Protein AF-A0AAV4SJ52-F1 (afdb_monomer)

Mean predicted aligned error: 6.23 Å

Secondary structure (DSSP, 8-state):
-HHHHHHHHHHHHHHHHHHHHHHHHHHHTT--S---HHHHHHHHHHHHHHHHHH--THHHHHHHHHHH-SHHHHHHHHHTT-TTTHHHHHHHHHHHHT--

pLDDT: mean 90.66, std 10.45, range [55.5, 98.0]

Solvent-accessible surface area (backbone atoms only — not comparable to full-atom values): 5448 Å² total; per-residue (Å²): 128,68,68,66,56,54,53,51,52,51,53,54,54,54,58,52,53,67,60,51,51,61,55,50,48,45,60,75,45,64,37,64,30,66,94,45,73,68,49,50,51,52,55,52,47,50,23,51,55,38,23,71,72,72,70,43,84,63,42,41,56,50,16,48,36,75,26,36,72,33,71,46,34,56,48,34,38,59,74,70,63,38,67,93,46,40,68,57,55,52,49,38,31,31,45,37,36,46,63,129

Sequence (100 aa):
MLRPLALVLIVFLAAACCSEELKAMFSNLECGGTYDKYKMFAAVGLCEECYNLWKEDTIRDLCSSKCFSTSYFSGCIDSLQLKEHERVLKNIARDLNGQK

Foldseek 3Di:
DVVVVVVVVVVVVVVVVVQVVLVVLLVVLVAPADDDSVLSCVQLVLQVVLCVVVVDPCSSVQCPHNQNPHPSVLVSCVVVVVVVCSVVNVVSSCRRNVPD

Organism: NCBI:txid1538125

Radius of gyration: 16.15 Å; Cα contacts (8 Å, |Δi|>4): 101; chains: 1; bounding box: 50×28×39 Å

Structure (mmCIF, N/CA/C/O backbone):
data_AF-A0AAV4SJ52-F1
#
_entry.id   AF-A0AAV4SJ52-F1
#
loop_
_atom_site.group_PDB
_atom_site.id
_atom_site.type_symbol
_atom_site.label_atom_id
_atom_site.label_alt_id
_atom_site.label_comp_id
_atom_site.label_asym_id
_atom_site.label_entity_id
_atom_site.label_seq_id
_atom_site.pdbx_PDB_ins_code
_atom_site.Cartn_x
_atom_site.Cartn_y
_atom_site.Cartn_z
_atom_site.occupancy
_atom_site.B_iso_or_equiv
_atom_site.auth_seq_id
_atom_site.auth_comp_id
_atom_site.auth_asym_id
_atom_site.auth_atom_id
_atom_site.pdbx_PDB_model_num
ATOM 1 N N . MET A 1 1 ? 37.995 -0.358 23.308 1.00 55.50 1 MET A N 1
ATOM 2 C CA . MET A 1 1 ? 37.864 -0.187 21.843 1.00 55.50 1 MET A CA 1
ATOM 3 C C . MET A 1 1 ? 36.882 -1.165 21.172 1.00 55.50 1 MET A C 1
ATOM 5 O O . MET A 1 1 ? 36.414 -0.843 20.095 1.00 55.50 1 MET A O 1
ATOM 9 N N . LEU A 1 2 ? 36.505 -2.309 21.776 1.00 59.00 2 LEU A N 1
ATOM 10 C CA . LEU A 1 2 ? 35.611 -3.315 21.153 1.00 59.00 2 LEU A CA 1
ATOM 11 C C . LEU A 1 2 ? 34.096 -2.980 21.213 1.00 59.00 2 LEU A C 1
ATOM 13 O O . LEU A 1 2 ? 33.320 -3.427 20.375 1.00 59.00 2 LEU A O 1
ATOM 17 N N . ARG A 1 3 ? 33.677 -2.146 22.179 1.00 65.25 3 ARG A N 1
ATOM 18 C CA . ARG A 1 3 ? 32.283 -1.691 22.376 1.00 65.25 3 ARG A CA 1
ATOM 19 C C . ARG A 1 3 ? 31.638 -0.955 21.180 1.00 65.25 3 ARG A C 1
ATOM 21 O O . ARG A 1 3 ? 30.507 -1.301 20.856 1.00 65.25 3 ARG A O 1
ATOM 28 N N . PRO A 1 4 ? 32.287 0.024 20.518 1.00 73.38 4 PRO A N 1
ATOM 29 C CA . PRO A 1 4 ? 31.675 0.714 19.379 1.00 73.38 4 PRO A CA 1
ATOM 30 C C . PRO A 1 4 ? 31.510 -0.199 18.157 1.00 73.38 4 PRO A C 1
ATOM 32 O O . PRO A 1 4 ? 30.522 -0.078 17.445 1.00 73.38 4 PRO A O 1
ATOM 35 N N . LEU A 1 5 ? 32.422 -1.155 17.947 1.00 72.94 5 LEU A N 1
ATOM 36 C CA . LEU A 1 5 ? 32.370 -2.066 16.800 1.00 72.94 5 LEU A CA 1
ATOM 37 C C . LEU A 1 5 ? 31.160 -3.014 16.871 1.00 72.94 5 LEU A C 1
ATOM 39 O O . LEU A 1 5 ? 30.477 -3.227 15.874 1.00 72.94 5 LEU A O 1
ATOM 43 N N . ALA A 1 6 ? 30.862 -3.532 18.067 1.00 82.25 6 ALA A N 1
ATOM 44 C CA . ALA A 1 6 ? 29.701 -4.389 18.299 1.00 82.25 6 ALA A CA 1
ATOM 45 C C . ALA A 1 6 ? 28.369 -3.644 18.088 1.00 82.25 6 ALA A C 1
ATOM 47 O O . ALA A 1 6 ? 27.455 -4.189 17.478 1.00 82.25 6 ALA A O 1
ATOM 48 N N . LEU A 1 7 ? 28.268 -2.385 18.538 1.00 80.38 7 LEU A N 1
ATOM 49 C CA . LEU A 1 7 ? 27.071 -1.559 18.334 1.00 80.38 7 LEU A CA 1
ATOM 50 C C . LEU A 1 7 ? 26.836 -1.246 16.854 1.00 80.38 7 LEU A C 1
ATOM 52 O O . LEU A 1 7 ? 25.711 -1.357 16.378 1.00 80.38 7 LEU A O 1
ATOM 56 N N . VAL A 1 8 ? 27.898 -0.908 16.118 1.00 82.69 8 VAL A N 1
ATOM 57 C CA . VAL A 1 8 ? 27.819 -0.660 14.672 1.00 82.69 8 VAL A CA 1
ATOM 58 C C . VAL A 1 8 ? 27.331 -1.912 13.939 1.00 82.69 8 VAL A C 1
ATOM 60 O O . VAL A 1 8 ? 26.404 -1.821 13.139 1.00 82.69 8 VAL A O 1
ATOM 63 N N . LEU A 1 9 ? 27.879 -3.089 14.256 1.00 81.25 9 LEU A N 1
ATOM 64 C CA . LEU A 1 9 ? 27.437 -4.360 13.671 1.00 81.25 9 LEU A CA 1
ATOM 65 C C . LEU A 1 9 ? 25.953 -4.654 13.931 1.00 81.25 9 LEU A C 1
ATOM 67 O O . LEU A 1 9 ? 25.246 -5.044 13.006 1.00 81.25 9 LEU A O 1
ATOM 71 N N . ILE A 1 10 ? 25.462 -4.429 15.153 1.00 81.19 10 ILE A N 1
ATOM 72 C CA . ILE A 1 10 ? 24.045 -4.639 15.494 1.00 81.19 10 ILE A CA 1
ATOM 73 C C . ILE A 1 10 ? 23.137 -3.703 14.685 1.00 81.19 10 ILE A C 1
ATOM 75 O O . ILE A 1 10 ? 22.122 -4.148 14.152 1.00 81.19 10 ILE A O 1
ATOM 79 N N . VAL A 1 11 ? 23.512 -2.427 14.545 1.00 78.81 11 VAL A N 1
ATOM 80 C CA . VAL A 1 11 ? 22.742 -1.451 13.755 1.00 78.81 11 VAL A CA 1
ATOM 81 C C . VAL A 1 11 ? 22.688 -1.853 12.278 1.00 78.81 11 VAL A C 1
ATOM 83 O O . VAL A 1 11 ? 21.619 -1.808 11.672 1.00 78.81 11 VAL A O 1
ATOM 86 N N . PHE A 1 12 ? 23.810 -2.299 11.706 1.00 73.94 12 PHE A N 1
ATOM 87 C CA . PHE A 1 12 ? 23.852 -2.789 10.325 1.00 73.94 12 PHE A CA 1
ATOM 88 C C . PHE A 1 12 ? 22.978 -4.035 10.117 1.00 73.94 12 PHE A C 1
ATOM 90 O O . PHE A 1 12 ? 22.237 -4.099 9.135 1.00 73.94 12 PHE A O 1
ATOM 97 N N . LEU A 1 13 ? 23.020 -4.999 11.043 1.00 74.56 13 LEU A N 1
ATOM 98 C CA . LEU A 1 13 ? 22.196 -6.211 10.977 1.00 74.56 13 LEU A CA 1
ATOM 99 C C . LEU A 1 13 ? 20.695 -5.896 11.075 1.00 74.56 13 LEU A C 1
ATOM 101 O O . LEU A 1 13 ? 19.905 -6.430 10.298 1.00 74.56 13 LEU A O 1
ATOM 105 N N . ALA A 1 14 ? 20.301 -4.993 11.976 1.00 74.38 14 ALA A N 1
ATOM 106 C CA . ALA A 1 14 ? 18.908 -4.574 12.118 1.00 74.38 14 ALA A CA 1
ATOM 107 C C . ALA A 1 14 ? 18.386 -3.866 10.854 1.00 74.38 14 ALA A C 1
ATOM 109 O O . ALA A 1 14 ? 17.293 -4.171 10.381 1.00 74.38 14 ALA A O 1
ATOM 110 N N . ALA A 1 15 ? 19.181 -2.970 10.261 1.00 71.00 15 ALA A N 1
ATOM 111 C CA . ALA A 1 15 ? 18.796 -2.261 9.040 1.00 71.00 15 ALA A CA 1
ATOM 112 C C . ALA A 1 15 ? 18.615 -3.203 7.836 1.00 71.00 15 ALA A C 1
ATOM 114 O O . ALA A 1 15 ? 17.692 -3.016 7.040 1.00 71.00 15 ALA A O 1
ATOM 115 N N . ALA A 1 16 ? 19.469 -4.226 7.713 1.00 68.94 16 ALA A N 1
ATOM 116 C CA . ALA A 1 16 ? 19.332 -5.248 6.679 1.00 68.94 16 ALA A CA 1
ATOM 117 C C . ALA A 1 16 ? 18.032 -6.057 6.850 1.00 68.94 16 ALA A C 1
ATOM 119 O O . ALA A 1 16 ? 17.308 -6.260 5.872 1.00 68.94 16 ALA A O 1
ATOM 120 N N . CYS A 1 17 ? 17.694 -6.430 8.090 1.00 65.19 17 CYS A N 1
ATOM 121 C CA . CYS A 1 17 ? 16.488 -7.195 8.419 1.00 65.19 17 CYS A CA 1
ATOM 122 C C . CYS A 1 17 ? 15.205 -6.514 7.917 1.00 65.19 17 CYS A C 1
ATOM 124 O O . CYS A 1 17 ? 14.384 -7.156 7.267 1.00 65.19 17 CYS A O 1
ATOM 126 N N . CYS A 1 18 ? 15.061 -5.203 8.133 1.00 66.69 18 CYS A N 1
ATOM 127 C CA . CYS A 1 18 ? 13.848 -4.478 7.738 1.00 66.69 18 CYS A CA 1
ATOM 128 C C . CYS A 1 18 ? 13.653 -4.398 6.212 1.00 66.69 18 CYS A C 1
ATOM 130 O O . CYS A 1 18 ? 12.544 -4.173 5.736 1.00 66.69 18 CYS A O 1
ATOM 132 N N . SER A 1 19 ? 14.725 -4.529 5.419 1.00 71.12 19 SER A N 1
ATOM 133 C CA . SER A 1 19 ? 14.630 -4.431 3.956 1.00 71.12 19 SER A CA 1
ATOM 134 C C . SER A 1 19 ? 14.261 -5.736 3.253 1.00 71.12 19 SER A C 1
ATOM 136 O O . SER A 1 19 ? 13.684 -5.682 2.167 1.00 71.12 19 SER A O 1
ATOM 138 N N . GLU A 1 20 ? 14.570 -6.882 3.858 1.00 82.00 20 GLU A N 1
ATOM 139 C CA . GLU A 1 20 ? 14.266 -8.199 3.285 1.00 82.00 20 GLU A CA 1
ATOM 140 C C . GLU A 1 20 ? 12.796 -8.596 3.488 1.00 82.00 20 GLU A C 1
ATOM 142 O O . GLU A 1 20 ? 12.222 -9.294 2.654 1.00 82.00 20 GLU A O 1
ATOM 147 N N . GLU A 1 21 ? 12.142 -8.082 4.532 1.00 88.19 21 GLU A N 1
ATOM 148 C CA . GLU A 1 21 ? 10.743 -8.396 4.839 1.00 88.19 21 GLU A CA 1
ATOM 149 C C . GLU A 1 21 ? 9.776 -7.970 3.720 1.00 88.19 21 GLU A C 1
ATOM 151 O O . GLU A 1 21 ? 8.975 -8.777 3.255 1.00 88.19 21 GLU A O 1
ATOM 156 N N . LEU A 1 22 ? 9.89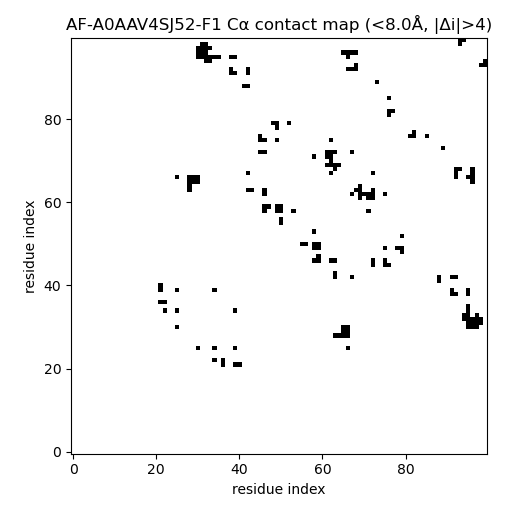5 -6.740 3.203 1.00 93.06 22 LEU A N 1
ATOM 157 C CA . LEU A 1 22 ? 9.032 -6.246 2.116 1.00 93.06 22 LEU A CA 1
ATOM 158 C C . LEU A 1 22 ? 9.190 -7.057 0.824 1.00 93.06 22 LEU A C 1
ATOM 160 O O . LEU A 1 22 ? 8.224 -7.259 0.086 1.00 93.06 22 LEU A O 1
ATOM 164 N N . LYS A 1 23 ? 10.409 -7.528 0.548 1.00 93.62 23 LYS A N 1
ATOM 165 C CA . LYS A 1 23 ? 10.699 -8.361 -0.620 1.00 93.62 23 LYS A CA 1
ATOM 166 C C . LYS A 1 23 ? 10.093 -9.754 -0.461 1.00 93.62 23 LYS A C 1
ATOM 168 O O . LYS A 1 23 ? 9.508 -10.272 -1.411 1.00 93.62 23 LYS A O 1
ATOM 173 N N . ALA A 1 24 ? 10.182 -10.327 0.739 1.00 93.50 24 ALA A N 1
ATOM 174 C CA . ALA A 1 24 ? 9.521 -11.582 1.073 1.00 93.50 24 ALA A CA 1
ATOM 175 C C . ALA A 1 24 ? 7.993 -11.455 0.973 1.00 93.50 24 ALA A C 1
ATOM 177 O O . ALA A 1 24 ? 7.358 -12.285 0.329 1.00 93.50 24 ALA A O 1
ATOM 178 N N . MET A 1 25 ? 7.402 -10.382 1.514 1.00 93.94 25 MET A N 1
ATOM 179 C CA . MET A 1 25 ? 5.967 -10.103 1.388 1.00 93.94 25 MET A CA 1
ATOM 180 C C . MET A 1 25 ? 5.520 -10.002 -0.071 1.00 93.94 25 MET A C 1
ATOM 182 O O . MET A 1 25 ? 4.513 -10.598 -0.434 1.00 93.94 25 MET A O 1
ATOM 186 N N . PHE A 1 26 ? 6.271 -9.289 -0.918 1.00 96.44 26 PHE A N 1
ATOM 187 C CA . PHE A 1 26 ? 5.959 -9.171 -2.346 1.00 96.44 26 PHE A CA 1
ATOM 188 C C . PHE A 1 26 ? 5.899 -10.544 -3.028 1.00 96.44 26 PHE A C 1
ATOM 190 O O . PHE A 1 26 ? 4.979 -10.814 -3.797 1.00 96.44 26 PHE A O 1
ATOM 197 N N . SER A 1 27 ? 6.855 -11.422 -2.707 1.00 95.00 27 SER A N 1
ATOM 198 C CA . SER A 1 27 ? 6.881 -12.794 -3.220 1.00 95.00 27 SER A CA 1
ATOM 199 C C . SER A 1 27 ? 5.732 -13.643 -2.671 1.00 95.00 27 SER A C 1
ATOM 201 O O . SER A 1 27 ? 5.121 -14.387 -3.429 1.00 95.00 27 SER A O 1
ATOM 203 N N . ASN A 1 28 ? 5.431 -13.539 -1.374 1.00 95.44 28 ASN A N 1
ATOM 204 C CA . ASN A 1 28 ? 4.388 -14.329 -0.710 1.00 95.44 28 ASN A CA 1
ATOM 205 C C . ASN A 1 28 ? 2.973 -13.934 -1.151 1.00 95.44 28 ASN A C 1
ATOM 207 O O . ASN A 1 28 ? 2.078 -14.770 -1.161 1.00 95.44 28 ASN A O 1
ATOM 211 N N . LEU A 1 29 ? 2.772 -12.663 -1.505 1.00 95.12 29 LEU A N 1
ATOM 212 C CA . LEU A 1 29 ? 1.515 -12.153 -2.056 1.00 95.12 29 LEU A CA 1
ATOM 213 C C . LEU A 1 29 ? 1.357 -12.444 -3.556 1.00 95.12 29 LEU A C 1
ATOM 215 O O . LEU A 1 29 ? 0.339 -12.054 -4.126 1.00 95.12 29 LEU A O 1
ATOM 219 N N . GLU A 1 30 ? 2.351 -13.085 -4.183 1.00 94.69 30 GLU A N 1
ATOM 220 C CA . GLU A 1 30 ? 2.366 -13.429 -5.611 1.00 94.69 30 GLU A CA 1
ATOM 221 C C . GLU A 1 30 ? 2.083 -12.216 -6.515 1.00 94.69 30 GLU A C 1
ATOM 223 O O . GLU A 1 30 ? 1.398 -12.306 -7.535 1.00 94.69 30 GLU A O 1
ATOM 228 N N . CYS A 1 3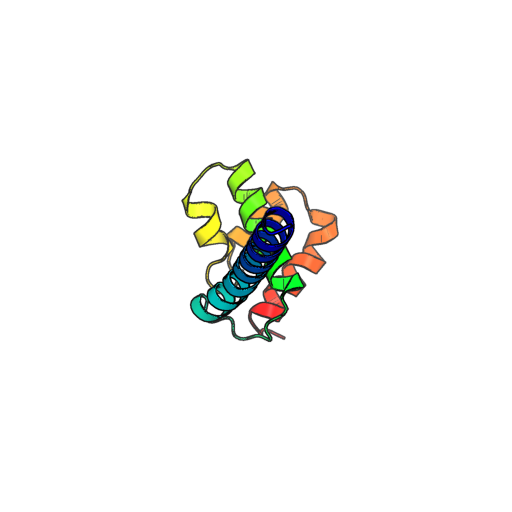1 ? 2.608 -11.050 -6.130 1.00 96.56 31 CYS A N 1
ATOM 229 C CA . CYS A 1 31 ? 2.461 -9.815 -6.889 1.00 96.56 31 CYS A CA 1
ATOM 230 C C . CYS A 1 31 ? 3.010 -9.971 -8.320 1.00 96.56 31 CYS A C 1
ATOM 232 O O . CYS A 1 31 ? 4.183 -10.291 -8.514 1.00 96.56 31 CYS A O 1
ATOM 234 N N . GLY A 1 32 ? 2.172 -9.709 -9.331 1.00 94.75 32 GLY A N 1
ATOM 235 C CA . GLY A 1 32 ? 2.515 -9.914 -10.747 1.00 94.75 32 GLY A CA 1
ATOM 236 C C . GLY A 1 32 ? 3.333 -8.794 -11.405 1.00 94.75 32 GLY A C 1
ATOM 237 O O . GLY A 1 32 ? 3.694 -8.904 -12.577 1.00 94.75 32 GLY A O 1
ATOM 238 N N . GLY A 1 33 ? 3.590 -7.695 -10.695 1.00 95.50 33 GLY A N 1
ATOM 239 C CA . GLY A 1 33 ? 4.310 -6.528 -11.202 1.00 95.50 33 GLY A CA 1
ATOM 240 C C . GLY A 1 33 ? 5.822 -6.570 -10.980 1.00 95.50 33 GLY A C 1
ATOM 241 O O . GLY A 1 33 ? 6.424 -7.607 -10.709 1.00 95.50 33 GLY A O 1
ATOM 242 N N . THR A 1 34 ? 6.459 -5.403 -11.078 1.00 94.50 34 THR A N 1
ATOM 243 C CA . THR A 1 34 ? 7.885 -5.250 -10.755 1.00 94.50 34 THR A CA 1
ATOM 244 C C . THR A 1 34 ? 8.039 -4.843 -9.295 1.00 94.50 34 THR A C 1
ATOM 246 O O . THR A 1 34 ? 7.449 -3.851 -8.868 1.00 94.50 34 THR A O 1
ATOM 249 N N . TYR A 1 35 ? 8.880 -5.562 -8.545 1.00 95.69 35 TYR A N 1
ATOM 250 C CA . TYR A 1 35 ? 9.206 -5.183 -7.173 1.00 95.69 35 TYR A CA 1
ATOM 251 C C . TYR A 1 35 ? 9.854 -3.794 -7.122 1.00 95.69 35 TYR A C 1
ATOM 253 O O . TYR A 1 35 ? 10.902 -3.553 -7.723 1.00 95.69 35 TYR A O 1
ATOM 261 N N . ASP A 1 36 ? 9.246 -2.904 -6.345 1.00 96.31 36 ASP A N 1
ATOM 262 C CA . ASP A 1 36 ? 9.767 -1.584 -6.016 1.00 96.31 36 ASP A CA 1
ATOM 263 C C . ASP A 1 36 ? 9.609 -1.376 -4.507 1.00 96.31 36 ASP A C 1
ATOM 265 O O . ASP A 1 36 ? 8.499 -1.382 -3.968 1.00 96.31 36 ASP A O 1
ATOM 269 N N . LYS A 1 37 ? 10.743 -1.205 -3.819 1.00 95.06 37 LYS A N 1
ATOM 270 C CA . LYS A 1 37 ? 10.795 -1.091 -2.357 1.00 95.06 37 LYS A CA 1
ATOM 271 C C . LYS A 1 37 ? 9.956 0.078 -1.836 1.00 95.06 37 LYS A C 1
ATOM 273 O O . LYS A 1 37 ? 9.315 -0.060 -0.798 1.00 95.06 37 LYS A O 1
ATOM 278 N N . TYR A 1 38 ? 9.970 1.222 -2.519 1.00 95.56 38 TYR A N 1
ATOM 279 C CA . TYR A 1 38 ? 9.269 2.423 -2.063 1.00 95.56 38 TYR A CA 1
ATOM 280 C C . TYR A 1 38 ? 7.762 2.282 -2.254 1.00 95.56 38 TYR A C 1
ATOM 282 O O . TYR A 1 38 ? 6.994 2.641 -1.364 1.00 95.56 38 TYR A O 1
ATOM 290 N N . LYS A 1 39 ? 7.345 1.695 -3.378 1.00 97.06 39 LYS A N 1
ATOM 291 C CA . LYS A 1 39 ? 5.940 1.363 -3.643 1.00 97.06 39 LYS A CA 1
ATOM 292 C C . LYS A 1 39 ? 5.398 0.363 -2.627 1.00 97.06 39 LYS A C 1
ATOM 294 O O . LYS A 1 39 ? 4.337 0.596 -2.057 1.00 97.06 39 LYS A O 1
ATOM 299 N N . MET A 1 40 ? 6.152 -0.704 -2.360 1.00 96.88 40 MET A N 1
ATOM 300 C CA . MET A 1 40 ? 5.773 -1.715 -1.374 1.00 96.88 40 MET A CA 1
ATOM 301 C C . MET A 1 40 ? 5.658 -1.106 0.027 1.00 96.88 40 MET A C 1
ATOM 303 O O . MET A 1 40 ? 4.657 -1.312 0.705 1.00 96.88 40 MET A O 1
ATOM 307 N N . PHE A 1 41 ? 6.642 -0.298 0.436 1.00 96.50 41 PHE A N 1
ATOM 308 C CA . PHE A 1 41 ? 6.616 0.397 1.723 1.00 96.50 41 PHE A CA 1
ATOM 309 C C . PHE A 1 41 ? 5.402 1.326 1.855 1.00 96.50 41 PHE A C 1
ATOM 311 O O . PHE A 1 41 ? 4.731 1.301 2.880 1.00 96.50 41 PHE A O 1
ATOM 318 N N . ALA A 1 42 ? 5.080 2.104 0.817 1.00 97.38 42 ALA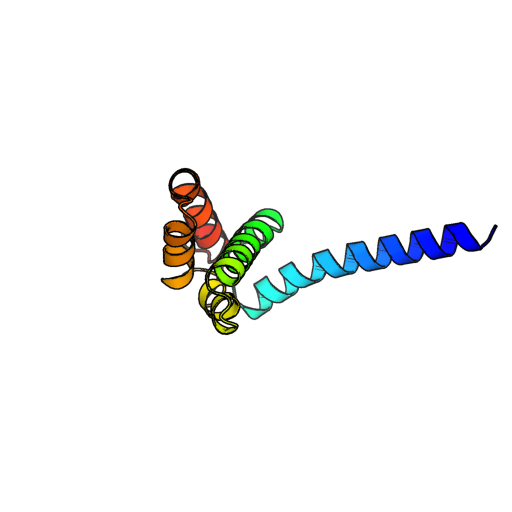 A N 1
ATOM 319 C CA . ALA A 1 42 ? 3.916 2.988 0.826 1.00 97.38 42 ALA A CA 1
ATOM 320 C C . ALA A 1 42 ? 2.589 2.212 0.928 1.00 97.38 42 ALA A C 1
ATOM 322 O O . ALA A 1 42 ? 1.709 2.599 1.693 1.00 97.38 42 ALA A O 1
ATOM 323 N N . ALA A 1 43 ? 2.448 1.106 0.191 1.00 97.50 43 ALA A N 1
ATOM 324 C CA . ALA A 1 43 ? 1.240 0.284 0.214 1.00 97.50 43 ALA A CA 1
ATOM 325 C C . ALA A 1 43 ? 1.047 -0.438 1.560 1.00 97.50 43 ALA A C 1
ATOM 327 O O . ALA A 1 43 ? -0.047 -0.419 2.119 1.00 97.50 43 ALA A O 1
A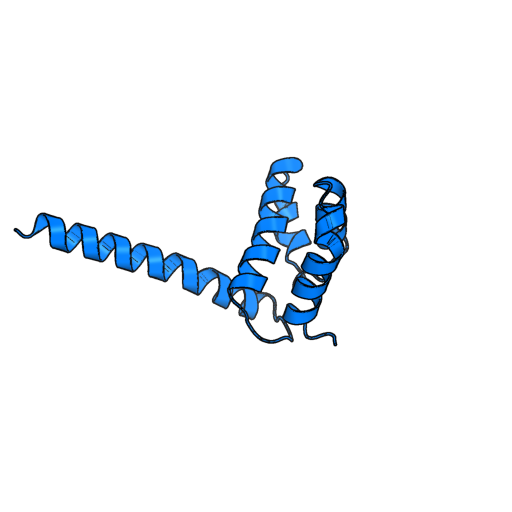TOM 328 N N . VAL A 1 44 ? 2.117 -1.017 2.118 1.00 96.69 44 VAL A N 1
ATOM 329 C CA . VAL A 1 44 ? 2.092 -1.633 3.456 1.00 96.69 44 VAL A CA 1
ATOM 330 C C . VAL A 1 44 ? 1.832 -0.580 4.536 1.00 96.69 44 VAL A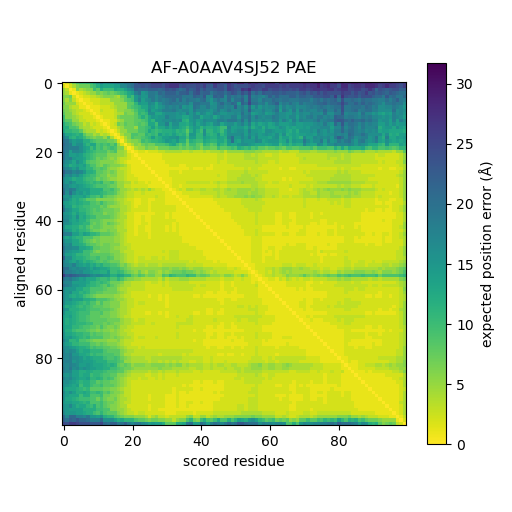 C 1
ATOM 332 O O . VAL A 1 44 ? 1.028 -0.817 5.434 1.00 96.69 44 VAL A O 1
ATOM 335 N N . GLY A 1 45 ? 2.442 0.603 4.418 1.00 96.56 45 GLY A N 1
ATOM 336 C CA . GLY A 1 45 ? 2.216 1.729 5.324 1.00 96.56 45 GLY A CA 1
ATOM 337 C C . GLY A 1 45 ? 0.756 2.184 5.357 1.00 96.56 45 GLY A C 1
ATOM 338 O O . GLY A 1 45 ? 0.217 2.406 6.436 1.00 96.56 45 GLY A O 1
ATOM 339 N N . LEU A 1 46 ? 0.072 2.226 4.207 1.00 97.75 46 LEU A N 1
ATOM 340 C CA . LEU A 1 46 ? -1.366 2.510 4.169 1.00 97.75 46 LEU A CA 1
ATOM 341 C C . LEU A 1 46 ? -2.172 1.477 4.972 1.00 97.75 46 LEU A C 1
ATOM 343 O O . LEU A 1 46 ? -3.064 1.839 5.741 1.00 97.75 46 LEU A O 1
ATOM 347 N N . CYS A 1 47 ? -1.871 0.189 4.797 1.00 97.62 47 CYS A N 1
ATOM 348 C CA . CYS A 1 47 ? -2.554 -0.878 5.526 1.00 97.62 47 CYS A CA 1
ATOM 349 C C . CYS A 1 47 ? -2.295 -0.801 7.038 1.00 97.62 47 CYS A C 1
ATOM 351 O O . CYS A 1 47 ? -3.201 -1.056 7.831 1.00 97.62 47 CYS A O 1
ATOM 353 N N . GLU A 1 48 ? -1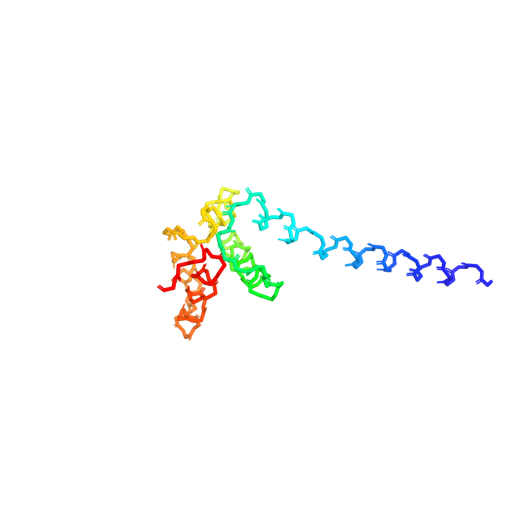.089 -0.396 7.436 1.00 96.88 48 GLU A N 1
ATOM 354 C CA . GLU A 1 48 ? -0.716 -0.150 8.829 1.00 96.88 48 GLU A CA 1
ATOM 355 C C . GLU A 1 48 ? -1.505 1.016 9.441 1.00 96.88 48 GLU A C 1
ATOM 357 O O . GLU A 1 48 ? -2.084 0.885 10.519 1.00 96.88 48 GLU A O 1
ATOM 362 N N . GLU A 1 49 ? -1.578 2.157 8.752 1.00 97.19 49 GLU A N 1
ATOM 363 C CA . GLU A 1 49 ? -2.371 3.307 9.201 1.00 97.19 49 GLU A CA 1
ATOM 364 C C . GLU A 1 49 ? -3.858 2.958 9.314 1.00 97.19 49 GLU A C 1
ATOM 366 O O . GLU A 1 49 ? -4.525 3.333 10.280 1.00 97.19 49 GLU A O 1
ATOM 371 N N . CYS A 1 50 ? -4.367 2.165 8.373 1.00 97.06 50 CYS A N 1
ATOM 372 C CA . CYS A 1 50 ? -5.748 1.704 8.385 1.00 97.06 50 CYS A CA 1
ATOM 373 C C . CYS A 1 50 ? -6.032 0.762 9.561 1.00 97.06 50 CYS A C 1
ATOM 375 O O . CYS A 1 50 ? -7.047 0.905 10.244 1.00 97.06 50 CYS A O 1
ATOM 377 N N . TYR A 1 51 ? -5.112 -0.159 9.858 1.00 96.88 51 TYR A N 1
ATOM 378 C CA . TYR A 1 51 ? -5.171 -0.966 11.074 1.00 96.88 51 TYR A CA 1
ATOM 379 C C . TYR A 1 51 ? -5.173 -0.084 12.326 1.00 96.88 51 TYR A C 1
ATOM 381 O O . TYR A 1 51 ? -5.959 -0.329 13.231 1.00 96.88 51 TYR A O 1
ATOM 389 N N . ASN A 1 52 ? -4.359 0.970 12.387 1.00 96.50 52 ASN A N 1
ATOM 390 C CA . ASN A 1 52 ? -4.319 1.850 13.559 1.00 96.50 52 ASN A CA 1
ATOM 391 C C . ASN A 1 52 ? -5.626 2.634 13.772 1.00 96.50 52 ASN A C 1
ATOM 393 O O . ASN A 1 52 ? -5.953 2.971 14.915 1.00 96.50 52 ASN A O 1
ATOM 397 N N . LEU A 1 53 ? -6.387 2.882 12.700 1.00 96.44 53 LEU A N 1
ATOM 398 C CA . LEU A 1 53 ? -7.717 3.485 12.765 1.00 96.44 53 LEU A CA 1
ATOM 399 C C . LEU A 1 53 ? -8.768 2.511 13.324 1.00 96.44 53 LEU A C 1
ATOM 401 O O . LEU A 1 53 ? -9.496 2.866 14.250 1.00 96.44 53 LEU A O 1
ATOM 405 N N . TRP A 1 54 ? -8.845 1.293 12.778 1.00 95.44 54 TRP A N 1
ATOM 406 C CA . TRP A 1 54 ? -9.898 0.319 13.110 1.00 95.44 54 TRP A CA 1
ATOM 407 C C . TRP A 1 54 ? -9.558 -0.592 14.295 1.00 95.44 54 TRP A C 1
ATOM 409 O O . TRP A 1 54 ? -10.453 -1.059 14.994 1.00 95.44 54 TRP A O 1
ATOM 419 N N . LYS A 1 55 ? -8.264 -0.814 14.538 1.00 93.25 55 LYS A N 1
ATOM 420 C CA . LYS A 1 55 ? -7.685 -1.708 15.553 1.00 93.25 55 LYS A CA 1
ATOM 421 C C . LYS A 1 55 ? -8.200 -3.144 15.481 1.00 93.25 55 LYS A C 1
ATOM 423 O O . LYS A 1 55 ? -8.341 -3.807 16.505 1.00 93.25 55 LYS A O 1
ATOM 428 N N . GLU A 1 56 ? -8.477 -3.612 14.269 1.00 92.19 56 GLU A N 1
ATOM 429 C CA . GLU A 1 56 ? -8.880 -4.987 14.001 1.00 92.19 56 GLU A CA 1
ATOM 430 C C . GLU A 1 56 ? -7.753 -5.722 13.271 1.00 92.19 56 GLU A C 1
ATOM 432 O O . GLU A 1 56 ? -7.310 -5.294 12.202 1.00 92.19 56 GLU A O 1
ATOM 437 N N . ASP A 1 57 ? -7.307 -6.842 13.842 1.00 82.44 57 ASP A N 1
ATOM 438 C CA . ASP A 1 57 ? -6.112 -7.571 13.396 1.00 82.44 57 ASP A CA 1
ATOM 439 C C . ASP A 1 57 ? -6.189 -8.028 11.929 1.00 82.44 57 ASP A C 1
ATOM 441 O O . ASP A 1 57 ? -5.179 -8.063 11.230 1.00 82.44 57 ASP A O 1
ATOM 445 N N . THR A 1 58 ? -7.395 -8.298 11.420 1.00 94.50 58 THR A N 1
ATOM 446 C CA . THR A 1 58 ? -7.621 -8.761 10.041 1.00 94.50 58 THR A CA 1
ATOM 447 C C . THR A 1 58 ? -7.414 -7.669 8.986 1.00 94.50 58 THR A C 1
ATOM 449 O O . THR A 1 58 ? -7.220 -7.982 7.810 1.00 94.50 58 THR A O 1
ATOM 452 N N . ILE A 1 59 ? -7.422 -6.385 9.368 1.00 96.44 59 ILE A N 1
ATOM 453 C CA . ILE A 1 59 ? -7.362 -5.258 8.423 1.00 96.44 59 ILE A CA 1
ATOM 454 C C . ILE A 1 59 ? -6.040 -5.235 7.658 1.00 96.44 59 ILE A C 1
ATOM 456 O O . ILE A 1 59 ? -6.050 -4.976 6.453 1.00 96.44 59 ILE A O 1
ATOM 460 N N . ARG A 1 60 ? -4.912 -5.550 8.313 1.00 94.94 60 ARG A N 1
ATOM 461 C CA . ARG A 1 60 ? -3.596 -5.600 7.647 1.00 94.94 60 ARG A CA 1
ATOM 462 C C . ARG A 1 60 ? -3.582 -6.639 6.530 1.00 94.94 60 ARG A C 1
ATOM 464 O O . ARG A 1 60 ? -3.172 -6.343 5.403 1.00 94.94 60 ARG A O 1
ATOM 471 N N . ASP A 1 61 ? -4.081 -7.830 6.839 1.00 94.94 61 ASP A N 1
ATOM 472 C CA . ASP A 1 61 ? -4.087 -8.965 5.921 1.00 94.94 61 ASP A CA 1
ATOM 473 C C . ASP A 1 61 ? -5.052 -8.719 4.762 1.00 94.94 61 ASP A C 1
ATOM 475 O O . ASP A 1 61 ? -4.692 -8.888 3.598 1.00 94.94 61 ASP A O 1
ATOM 479 N N . LEU A 1 62 ? -6.263 -8.238 5.046 1.00 97.38 62 LEU A N 1
ATOM 480 C CA . LEU A 1 62 ? -7.278 -7.958 4.027 1.00 97.38 62 LEU A CA 1
ATOM 481 C C . LEU A 1 62 ? -6.884 -6.792 3.109 1.00 97.38 62 LEU A C 1
ATOM 483 O O . LEU A 1 62 ? -7.163 -6.825 1.905 1.00 97.38 62 LEU A O 1
ATOM 487 N N . CYS A 1 63 ? -6.217 -5.773 3.655 1.00 97.94 63 CYS A N 1
ATOM 488 C CA . CYS A 1 63 ? -5.716 -4.635 2.890 1.00 97.94 63 CYS A CA 1
ATOM 489 C C . CYS A 1 63 ? -4.568 -5.024 1.945 1.00 97.94 63 CYS A C 1
ATOM 491 O O . CYS A 1 63 ? -4.559 -4.594 0.793 1.00 97.94 63 CYS A O 1
ATOM 493 N N . SER A 1 64 ? -3.625 -5.856 2.403 1.00 96.44 64 SER A N 1
ATOM 494 C CA . SER A 1 64 ? -2.457 -6.272 1.608 1.00 96.44 64 SER A CA 1
ATOM 495 C C . SER A 1 64 ? -2.718 -7.454 0.669 1.00 96.44 64 SER A C 1
ATOM 497 O O . SER A 1 64 ? -2.017 -7.618 -0.334 1.00 96.44 64 SER A O 1
ATOM 499 N N . SER A 1 65 ? -3.752 -8.250 0.954 1.00 95.69 65 SER A N 1
ATOM 500 C CA . SER A 1 65 ? -4.179 -9.404 0.157 1.00 95.69 65 SER A CA 1
ATOM 501 C C . SER A 1 65 ? -4.309 -9.095 -1.333 1.00 95.69 65 SER A C 1
ATOM 503 O O . SER A 1 65 ? -4.636 -7.977 -1.731 1.00 95.69 65 SER A O 1
ATOM 505 N N . LYS A 1 66 ? -4.104 -10.121 -2.172 1.00 95.31 66 LYS A N 1
ATOM 506 C CA . LYS A 1 66 ? -4.180 -10.011 -3.643 1.00 95.31 66 LYS A CA 1
ATOM 507 C C . LYS A 1 66 ? -3.356 -8.830 -4.172 1.00 95.31 66 LYS A C 1
ATOM 509 O O . LYS A 1 66 ? -3.824 -8.063 -5.007 1.00 95.31 66 LYS A O 1
ATOM 514 N N . CYS A 1 67 ? -2.160 -8.652 -3.617 1.00 96.50 67 CYS A N 1
ATOM 515 C CA . CYS A 1 67 ? -1.259 -7.561 -3.959 1.00 96.50 67 CYS A CA 1
ATOM 516 C C . CYS A 1 67 ? -1.945 -6.175 -3.943 1.00 96.50 67 CYS A C 1
ATOM 518 O O . CYS A 1 67 ? -1.901 -5.433 -4.924 1.00 96.50 67 CYS A O 1
ATOM 520 N N . PHE A 1 68 ? -2.613 -5.833 -2.833 1.00 97.25 68 PHE A N 1
ATOM 521 C CA . PHE A 1 68 ? -3.278 -4.535 -2.620 1.00 97.25 68 PHE A CA 1
ATOM 522 C C . PHE A 1 68 ? -4.448 -4.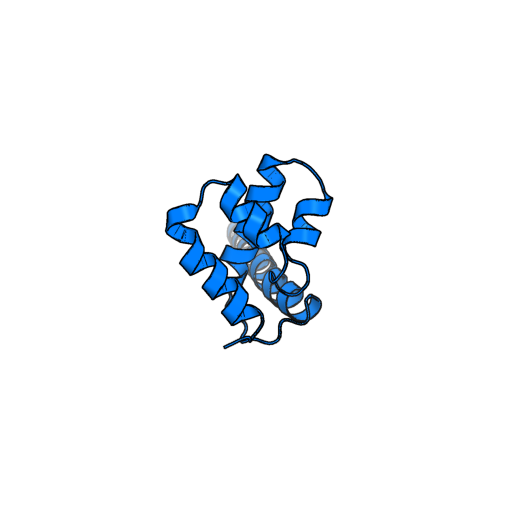225 -3.574 1.00 97.25 68 PHE A C 1
ATOM 524 O O . PHE A 1 68 ? -4.924 -3.091 -3.637 1.00 97.25 68 PHE A O 1
ATOM 531 N N . SER A 1 69 ? -4.954 -5.215 -4.317 1.00 95.31 69 SER A N 1
ATOM 532 C CA . SER A 1 69 ? -6.041 -5.030 -5.288 1.00 95.31 69 SER A CA 1
ATOM 533 C C . SER A 1 69 ? -7.443 -5.228 -4.686 1.00 95.31 69 SER A C 1
ATOM 535 O O . SER A 1 69 ? -8.396 -5.540 -5.407 1.00 95.31 69 SER A O 1
ATOM 537 N N . THR A 1 70 ? -7.584 -5.140 -3.362 1.00 96.00 70 THR A N 1
ATOM 538 C CA . THR A 1 70 ? -8.845 -5.403 -2.655 1.00 96.00 70 THR A CA 1
ATOM 539 C C . THR A 1 70 ? -9.657 -4.128 -2.442 1.00 96.00 70 THR A C 1
ATOM 541 O O . THR A 1 70 ? -9.149 -3.005 -2.470 1.00 96.00 70 THR A O 1
ATOM 544 N N . SER A 1 71 ? -10.952 -4.296 -2.168 1.00 96.69 71 SER A N 1
ATOM 545 C CA . SER A 1 71 ? -11.804 -3.193 -1.716 1.00 96.69 71 SER A CA 1
ATOM 546 C C . SER A 1 71 ? -11.339 -2.612 -0.379 1.00 96.69 71 SER A C 1
ATOM 548 O O . SER A 1 71 ? -11.569 -1.433 -0.137 1.00 96.69 71 SER A O 1
ATOM 550 N N . TYR A 1 72 ? -10.655 -3.399 0.460 1.00 97.38 72 TYR A N 1
ATOM 551 C CA . TYR A 1 72 ? -10.085 -2.933 1.725 1.00 97.38 72 TYR A CA 1
ATOM 552 C C . TYR A 1 72 ? -9.004 -1.884 1.495 1.00 97.38 72 TYR A C 1
ATOM 554 O O . TYR A 1 72 ? -9.044 -0.846 2.142 1.00 97.38 72 TYR A O 1
ATOM 562 N N . PHE A 1 73 ? -8.111 -2.086 0.521 1.00 97.56 73 PHE A N 1
ATOM 563 C CA . PHE A 1 73 ? -7.099 -1.083 0.189 1.00 97.56 73 PHE A CA 1
ATOM 564 C C . PHE A 1 73 ? -7.738 0.262 -0.187 1.00 97.56 73 PHE A C 1
ATOM 566 O O . PHE A 1 73 ? -7.370 1.298 0.358 1.00 97.56 73 PHE A O 1
ATOM 573 N N . SER A 1 74 ? -8.760 0.253 -1.053 1.00 97.00 74 SER A N 1
ATOM 574 C CA . SER A 1 74 ? -9.481 1.485 -1.423 1.00 97.00 74 SER A CA 1
ATOM 575 C C . SER A 1 74 ? -10.268 2.081 -0.251 1.00 97.00 74 SER A C 1
ATOM 577 O O . SER A 1 74 ? -10.196 3.283 -0.019 1.00 97.00 74 SER A O 1
ATOM 579 N N . GLY A 1 75 ? -10.954 1.247 0.534 1.00 96.88 75 GLY A N 1
ATOM 580 C CA . GLY A 1 75 ? -11.683 1.690 1.722 1.00 96.88 75 GLY A CA 1
ATOM 581 C C . GLY A 1 75 ? -10.770 2.298 2.788 1.00 96.88 75 GLY A C 1
ATOM 582 O O . GLY A 1 75 ? -11.178 3.227 3.482 1.00 96.88 75 GLY A O 1
ATOM 583 N N . CYS A 1 76 ? -9.522 1.839 2.890 1.00 97.75 76 CYS A N 1
ATOM 584 C CA . CYS A 1 76 ? -8.508 2.428 3.758 1.00 97.75 76 CYS A CA 1
ATOM 585 C C . CYS A 1 76 ? -8.100 3.834 3.301 1.00 97.75 76 CYS A C 1
ATOM 587 O O . CYS A 1 76 ? -8.026 4.731 4.138 1.00 97.75 76 CYS A O 1
ATOM 589 N N . ILE A 1 77 ? -7.913 4.058 1.993 1.00 98.00 77 ILE A N 1
ATOM 590 C CA . ILE A 1 77 ? -7.666 5.406 1.443 1.00 98.00 77 I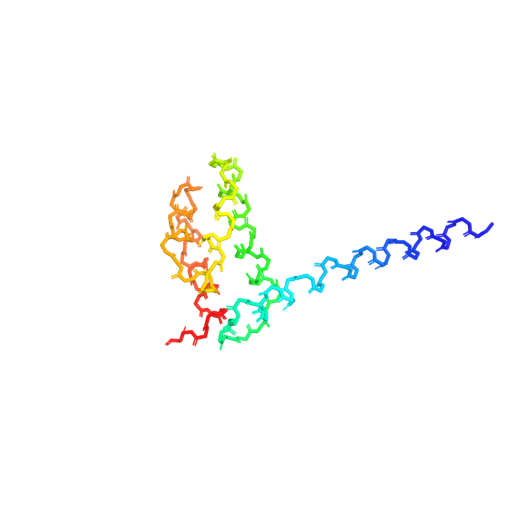LE A CA 1
ATOM 591 C C . ILE A 1 77 ? -8.808 6.352 1.832 1.00 98.00 77 ILE A C 1
ATOM 593 O O . ILE A 1 77 ? -8.560 7.464 2.305 1.00 98.00 77 ILE A O 1
ATOM 597 N N . ASP A 1 78 ? -10.051 5.894 1.668 1.00 97.06 78 ASP A N 1
ATOM 598 C CA . ASP A 1 78 ? -11.242 6.688 1.971 1.00 97.06 78 ASP A CA 1
ATOM 599 C C . ASP A 1 78 ? -11.372 6.976 3.474 1.00 97.06 78 ASP A C 1
ATOM 601 O O . ASP A 1 78 ? -11.610 8.119 3.872 1.00 97.06 78 ASP A O 1
ATOM 605 N N . SER A 1 79 ? -11.169 5.957 4.313 1.00 96.44 79 SER A N 1
ATOM 606 C CA . SER A 1 79 ? -11.301 6.050 5.775 1.00 96.44 79 SER A CA 1
ATOM 607 C C . SER A 1 79 ? -10.242 6.962 6.395 1.00 96.44 79 SER A C 1
ATOM 609 O O . SER A 1 79 ? -10.539 7.698 7.334 1.00 96.44 79 SER A O 1
ATOM 611 N N . LEU A 1 80 ? -9.027 6.955 5.841 1.00 97.00 80 LEU A N 1
ATOM 612 C CA . LEU A 1 80 ? -7.927 7.837 6.243 1.00 97.00 80 LEU A CA 1
ATOM 613 C C . LEU A 1 80 ? -8.001 9.226 5.585 1.00 97.00 80 LEU A C 1
ATOM 615 O O . LEU A 1 80 ? -7.140 10.066 5.825 1.00 97.00 80 LEU A O 1
ATOM 619 N N . GLN A 1 81 ? -9.028 9.488 4.767 1.00 96.88 81 GLN A N 1
ATOM 620 C CA . GLN A 1 81 ? -9.250 10.762 4.075 1.00 96.88 81 GLN A CA 1
ATOM 621 C C . GLN A 1 81 ? -8.104 11.177 3.132 1.00 96.88 81 GLN A C 1
ATOM 623 O O . GLN A 1 81 ? -7.910 12.359 2.849 1.00 96.88 81 GLN A O 1
ATOM 628 N N . LEU A 1 82 ? -7.386 10.209 2.556 1.00 95.75 82 LEU A N 1
ATOM 629 C CA . LEU A 1 82 ? -6.212 10.425 1.698 1.00 95.75 82 LEU A CA 1
ATOM 630 C C . LEU A 1 82 ? -6.576 10.739 0.234 1.00 95.75 82 LEU A C 1
ATOM 632 O O . LEU A 1 82 ? -5.875 10.334 -0.694 1.00 95.75 82 LEU A O 1
ATOM 636 N N . LYS A 1 83 ? -7.667 11.477 -0.001 1.00 91.00 83 LYS A N 1
ATOM 637 C CA . LYS A 1 83 ? -8.229 11.739 -1.344 1.00 91.00 83 LYS A CA 1
ATOM 638 C C . LYS A 1 83 ? -7.228 12.377 -2.307 1.00 91.00 83 LYS A C 1
ATOM 640 O O . LYS A 1 83 ? -7.181 12.025 -3.483 1.00 91.00 83 LYS A O 1
ATOM 645 N N . GLU A 1 84 ? -6.391 13.287 -1.814 1.00 93.69 84 GLU A N 1
ATOM 646 C CA . GLU A 1 84 ? -5.361 13.943 -2.634 1.00 93.69 84 GLU A CA 1
ATOM 647 C C . GLU A 1 84 ? -4.288 12.958 -3.128 1.00 93.69 84 GLU A C 1
ATOM 649 O O . GLU A 1 84 ? -3.728 13.126 -4.214 1.00 93.69 84 GLU A O 1
ATOM 654 N N . HIS A 1 85 ? -4.052 11.885 -2.369 1.00 94.62 85 HIS A N 1
ATOM 655 C CA . HIS A 1 85 ? -3.068 10.845 -2.662 1.00 94.62 85 HIS A CA 1
ATOM 656 C C . HIS A 1 85 ? -3.685 9.579 -3.268 1.00 94.62 85 HIS A C 1
ATOM 658 O O . HIS A 1 85 ? -2.948 8.696 -3.706 1.00 94.62 85 HIS A O 1
ATOM 664 N N . GLU A 1 86 ? -5.015 9.497 -3.366 1.00 96.12 86 GLU A N 1
ATOM 665 C CA . GLU A 1 86 ? -5.747 8.315 -3.832 1.00 96.12 86 GLU A CA 1
ATOM 666 C C . GLU A 1 86 ? -5.236 7.820 -5.185 1.00 96.12 86 GLU A C 1
ATOM 668 O O . GLU A 1 86 ? -4.926 6.639 -5.347 1.00 96.12 86 GLU A O 1
ATOM 673 N N . ARG A 1 87 ? -5.088 8.727 -6.160 1.00 96.88 87 ARG A N 1
ATOM 674 C CA . ARG A 1 87 ? -4.592 8.364 -7.497 1.00 96.88 87 ARG A CA 1
ATOM 675 C C . ARG A 1 87 ? -3.192 7.762 -7.441 1.00 96.88 87 ARG A C 1
ATOM 677 O O . ARG A 1 87 ? -2.905 6.820 -8.173 1.00 96.88 87 ARG A O 1
ATOM 684 N N . VAL A 1 88 ? -2.323 8.304 -6.591 1.00 97.19 88 VAL A N 1
ATOM 685 C CA . VAL A 1 88 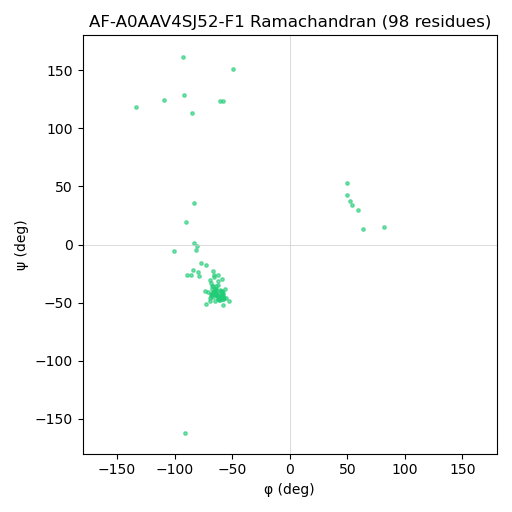? -0.945 7.824 -6.442 1.00 97.19 88 VAL A CA 1
ATOM 686 C C . VAL A 1 88 ? -0.942 6.445 -5.789 1.00 97.19 88 VAL A C 1
ATOM 688 O O . VAL A 1 88 ? -0.335 5.529 -6.333 1.00 97.19 88 VAL A O 1
ATOM 691 N N . LEU A 1 89 ? -1.678 6.264 -4.692 1.00 97.50 89 LEU A N 1
ATOM 692 C CA . LEU A 1 89 ? -1.775 4.991 -3.972 1.00 97.50 89 LEU A CA 1
ATOM 693 C C . LEU A 1 89 ? -2.391 3.880 -4.835 1.00 97.50 89 LEU A C 1
ATOM 695 O O . LEU A 1 89 ? -1.869 2.768 -4.877 1.00 97.50 89 LEU A O 1
ATOM 699 N N . LYS A 1 90 ? -3.447 4.186 -5.599 1.00 96.69 90 LYS A N 1
ATOM 700 C CA . LYS A 1 90 ? -4.045 3.233 -6.548 1.00 96.69 90 LYS A CA 1
ATOM 701 C C . LYS A 1 90 ? -3.091 2.875 -7.688 1.00 96.69 90 LYS A C 1
ATOM 703 O O . LYS A 1 90 ? -3.032 1.715 -8.085 1.00 96.69 90 LYS A O 1
ATOM 708 N N . ASN A 1 91 ? -2.312 3.834 -8.194 1.00 96.81 91 ASN A N 1
ATOM 709 C CA . ASN A 1 91 ? -1.277 3.552 -9.193 1.00 96.81 91 ASN A CA 1
ATOM 710 C C . ASN A 1 91 ? -0.154 2.677 -8.628 1.00 96.81 91 ASN A C 1
ATOM 712 O O . ASN A 1 91 ? 0.291 1.762 -9.309 1.00 96.81 91 ASN A O 1
ATOM 716 N N . ILE A 1 92 ? 0.262 2.915 -7.383 1.00 97.25 92 ILE A N 1
ATOM 717 C CA . ILE A 1 92 ? 1.239 2.080 -6.678 1.00 97.25 92 ILE A CA 1
ATOM 718 C C . ILE A 1 92 ? 0.749 0.629 -6.598 1.00 97.25 92 ILE A C 1
ATOM 720 O O . ILE A 1 92 ? 1.469 -0.271 -7.026 1.00 97.25 92 ILE A O 1
ATOM 724 N N . ALA A 1 93 ? -0.478 0.404 -6.116 1.00 96.81 93 ALA A N 1
ATOM 725 C CA . ALA A 1 93 ? -1.067 -0.934 -6.037 1.00 96.81 93 ALA A CA 1
ATOM 726 C C . ALA A 1 93 ? -1.153 -1.601 -7.420 1.00 96.81 93 ALA A C 1
ATOM 728 O O . ALA A 1 93 ? -0.776 -2.758 -7.589 1.00 96.81 93 ALA A O 1
ATOM 729 N N . ARG A 1 94 ? -1.577 -0.843 -8.438 1.00 96.12 94 ARG A N 1
ATOM 730 C CA . ARG A 1 94 ? -1.659 -1.304 -9.826 1.00 96.12 94 ARG A CA 1
ATOM 731 C C . ARG A 1 94 ? -0.296 -1.736 -10.389 1.00 96.12 94 ARG A C 1
ATOM 733 O O . ARG A 1 94 ? -0.197 -2.808 -10.986 1.00 96.12 94 ARG A O 1
ATOM 740 N N . ASP A 1 95 ? 0.746 -0.940 -10.158 1.00 96.44 95 ASP A N 1
ATOM 741 C CA . ASP A 1 95 ? 2.113 -1.236 -10.596 1.00 96.44 95 ASP A CA 1
ATOM 742 C C . ASP A 1 95 ? 2.682 -2.487 -9.914 1.00 96.44 95 ASP A C 1
ATOM 744 O O . ASP A 1 95 ? 3.341 -3.292 -10.573 1.00 96.44 95 ASP A O 1
ATOM 748 N N . LEU A 1 96 ? 2.422 -2.660 -8.612 1.00 96.38 96 LEU A N 1
ATOM 749 C CA . LEU A 1 96 ? 2.846 -3.838 -7.847 1.00 96.38 96 LEU A CA 1
ATOM 750 C C . LEU A 1 96 ? 2.106 -5.103 -8.300 1.00 96.38 96 LEU A C 1
ATOM 752 O O . LEU A 1 96 ? 2.716 -6.163 -8.405 1.00 96.38 96 LEU A O 1
ATOM 756 N N . ASN A 1 97 ? 0.816 -4.988 -8.617 1.00 94.94 97 ASN A N 1
ATOM 757 C CA . ASN A 1 97 ? -0.002 -6.105 -9.084 1.00 94.94 97 ASN A CA 1
ATOM 758 C C . ASN A 1 97 ? 0.250 -6.467 -10.564 1.00 94.94 97 ASN A C 1
ATOM 760 O O . ASN A 1 97 ? -0.125 -7.545 -11.014 1.00 94.94 97 ASN A O 1
ATOM 764 N N . GLY A 1 98 ? 0.886 -5.582 -11.339 1.00 91.88 98 GLY A N 1
ATOM 765 C CA . GLY A 1 98 ? 1.227 -5.829 -12.746 1.00 91.88 98 GLY A CA 1
ATOM 766 C C . GLY A 1 98 ? 0.086 -5.586 -13.739 1.00 91.88 98 GLY A C 1
ATOM 767 O O . GLY A 1 98 ? 0.176 -5.988 -14.897 1.00 91.88 98 GLY A O 1
ATOM 768 N N . GLN A 1 99 ? -0.982 -4.907 -13.322 1.00 83.56 99 GLN A N 1
ATOM 769 C CA . GLN A 1 99 ? -2.074 -4.513 -14.213 1.00 83.56 99 GLN A CA 1
ATOM 770 C C . GLN A 1 99 ? -1.687 -3.190 -14.892 1.00 83.56 99 GLN A C 1
ATOM 772 O O . GLN A 1 99 ? -1.550 -2.186 -14.212 1.00 83.56 99 GLN A O 1
ATOM 777 N N . LYS A 1 100 ? -1.460 -3.150 -16.208 1.00 57.59 100 LYS A N 1
ATOM 778 C CA . LYS A 1 100 ? -1.194 -1.887 -16.925 1.00 57.59 100 LYS A CA 1
ATOM 779 C C . LYS A 1 100 ? -2.441 -1.373 -17.615 1.00 57.59 100 LYS A C 1
ATOM 781 O O . LYS A 1 100 ? -3.048 -2.162 -18.366 1.00 57.59 100 LYS A O 1
#

InterPro domains:
  IPR031098 Crustacean CHH/MIH/GIH neurohormone family [PF01147] (29-90)
  IPR031098 Crustacean CHH/MIH/GIH neurohormone family [PTHR35981] (23-94)
  IPR035957 Crustacean CHH/MIH/GIH neurohormone superfamily [G3DSA:1.10.2010.10] (24-100)
  IPR035957 Crustacean CHH/MIH/GIH neurohormone superfamily [SSF81778] (26-97)

Nearest PDB structures (foldseek):
  1j0t-assembly1_A  TM=8.419E-01  e=6.971E-02  Penaeus japonicus